Protein AF-A0AA96XT07-F1 (afdb_monomer_lite)

Foldseek 3Di:
DPPDPVVLVVLLVVLLVQCQPPDLVSNLVSLLVNCVSPLPCSLVSQVPDPPRDLPSNQSSLCDADLVLLLDPSNCSNNLVVCLVVLPLVSLLVQLPDHDLVSVLSSLQSLLSSADPVSLVSLCVQLPPPVDDPVRNVSSVVSSVSNVVVRVVVVCVVVVHDD

Sequence (162 aa):
MLTNEKERAAAADTLRKSLVDPDARVRAAAADTLAKLAPERATAWALEVKPFDAVAFGPMGARTSRELLATSEGRRLSVPTLLGAHALEPLKSLATDAKPETRQDAWAALGRLGGDDAAKLLHEAAFDKSQTVELRKAAWRAHKRARRAAERARNRKEGNPS

Radius of gyration: 18.77 Å; chains: 1; bounding box: 47×40×46 Å

Structure (mmCIF, N/CA/C/O backbone):
data_AF-A0AA96XT07-F1
#
_entry.id   AF-A0AA96XT07-F1
#
loop_
_atom_site.group_PDB
_atom_site.id
_atom_site.type_symbol
_atom_site.label_atom_id
_atom_site.label_alt_id
_atom_site.label_comp_id
_atom_site.label_asym_id
_atom_site.label_entity_id
_atom_site.label_seq_id
_atom_site.pdbx_PDB_ins_code
_atom_site.Cartn_x
_atom_site.Cartn_y
_atom_site.Cartn_z
_atom_site.occupancy
_atom_site.B_iso_or_equiv
_atom_site.auth_seq_id
_atom_site.auth_comp_id
_atom_site.auth_asym_id
_atom_site.auth_atom_id
_atom_site.pdbx_PDB_model_num
ATOM 1 N N . MET A 1 1 ? -24.550 -7.511 16.851 1.00 51.47 1 MET A N 1
ATOM 2 C CA . MET A 1 1 ? -24.425 -6.298 16.012 1.00 51.47 1 MET A CA 1
ATOM 3 C C . MET A 1 1 ? -24.638 -5.096 16.917 1.00 51.47 1 MET A C 1
ATOM 5 O O . MET A 1 1 ? -25.599 -5.135 17.665 1.00 51.47 1 MET A O 1
ATOM 9 N N . LEU A 1 2 ? -23.761 -4.085 16.908 1.00 55.19 2 LEU A N 1
ATOM 10 C CA . LEU A 1 2 ? -23.986 -2.843 17.668 1.00 55.19 2 LEU A CA 1
ATOM 11 C C . LEU A 1 2 ? -25.209 -2.136 17.071 1.00 55.19 2 LEU A C 1
ATOM 13 O O . LEU A 1 2 ? -25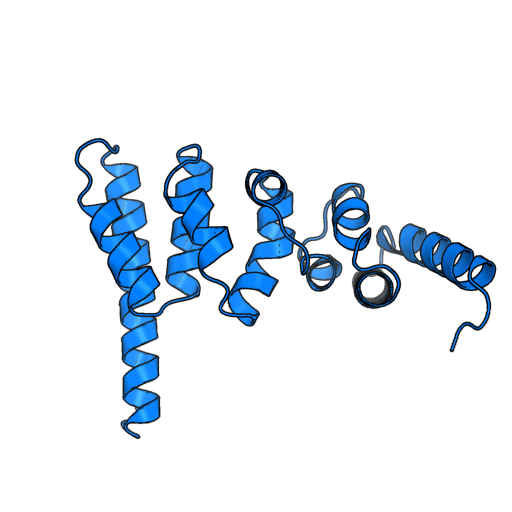.182 -1.760 15.891 1.00 55.19 2 LEU A O 1
ATOM 17 N N . THR A 1 3 ? -26.279 -2.053 17.855 1.00 69.69 3 THR A N 1
ATOM 18 C CA . THR A 1 3 ? -27.620 -1.632 17.427 1.00 69.69 3 THR A CA 1
ATOM 19 C C . THR A 1 3 ? -27.819 -0.118 17.477 1.00 69.69 3 THR A C 1
ATOM 21 O O . THR A 1 3 ? -28.781 0.372 16.898 1.00 69.69 3 THR A O 1
ATOM 24 N N . ASN A 1 4 ? -26.903 0.633 18.102 1.00 82.81 4 ASN A N 1
ATOM 25 C CA . ASN A 1 4 ? -26.980 2.090 18.231 1.00 82.81 4 ASN A CA 1
ATOM 26 C C . ASN A 1 4 ? -25.726 2.783 17.652 1.00 82.81 4 ASN A C 1
ATOM 28 O O . ASN A 1 4 ? -24.594 2.380 17.928 1.00 82.81 4 ASN A O 1
ATOM 32 N N . GLU A 1 5 ? -25.908 3.849 16.865 1.00 81.38 5 GLU A N 1
ATOM 33 C CA . GLU A 1 5 ? -24.811 4.665 16.316 1.00 81.38 5 GLU A CA 1
ATOM 34 C C . GLU A 1 5 ? -23.908 5.247 17.408 1.00 81.38 5 GLU A C 1
ATOM 36 O O . GLU A 1 5 ? -22.687 5.287 17.248 1.00 81.38 5 GLU A O 1
ATOM 41 N N . LYS A 1 6 ? -24.486 5.616 18.557 1.00 83.00 6 LYS A N 1
ATOM 42 C CA . LYS A 1 6 ? -23.736 6.121 19.713 1.00 83.00 6 LYS A CA 1
ATOM 43 C C . LYS A 1 6 ? -22.774 5.072 20.274 1.00 83.00 6 LYS A C 1
ATOM 45 O O . LYS A 1 6 ? -21.640 5.393 20.618 1.00 83.00 6 LYS A O 1
ATOM 50 N N . GLU A 1 7 ? -23.205 3.814 20.329 1.00 84.25 7 GLU A N 1
ATOM 51 C CA . GLU A 1 7 ? -22.368 2.698 20.783 1.00 84.25 7 GLU A CA 1
ATOM 52 C C . GLU A 1 7 ? -21.264 2.387 19.771 1.00 84.25 7 GLU A C 1
ATOM 54 O O . GLU A 1 7 ? -20.133 2.113 20.164 1.00 84.25 7 GLU A O 1
ATOM 59 N N . ARG A 1 8 ? -21.552 2.488 18.464 1.00 84.44 8 ARG A N 1
ATOM 60 C CA . ARG A 1 8 ? -20.532 2.338 17.413 1.00 84.44 8 ARG A CA 1
ATOM 61 C C . ARG A 1 8 ? -19.474 3.431 17.479 1.00 84.44 8 ARG A C 1
ATOM 63 O O . ARG A 1 8 ? -18.294 3.120 17.354 1.00 84.44 8 ARG A O 1
ATOM 70 N N . ALA A 1 9 ? -19.877 4.681 17.699 1.00 85.81 9 ALA A N 1
ATOM 71 C CA . ALA A 1 9 ? -18.947 5.793 17.867 1.00 85.81 9 ALA A CA 1
ATOM 72 C C . ALA A 1 9 ? -18.054 5.594 19.104 1.00 85.81 9 ALA A C 1
ATOM 74 O O . ALA A 1 9 ? -16.832 5.659 18.995 1.00 85.81 9 ALA A O 1
ATOM 75 N N . ALA A 1 10 ? -18.643 5.239 20.251 1.00 88.50 10 ALA A N 1
ATOM 76 C CA . ALA A 1 10 ? -17.892 4.962 21.477 1.00 88.50 10 ALA A CA 1
ATOM 77 C C . ALA A 1 10 ? -16.934 3.760 21.336 1.00 88.50 10 ALA A C 1
ATOM 79 O O . ALA A 1 10 ? -15.803 3.791 21.836 1.00 88.50 10 ALA A O 1
ATOM 80 N N . ALA A 1 11 ? -17.357 2.712 20.621 1.00 90.81 11 ALA A N 1
ATOM 81 C CA . ALA A 1 11 ? -16.508 1.570 20.300 1.00 90.81 11 ALA A CA 1
ATOM 82 C C . ALA A 1 11 ? -15.344 1.979 19.383 1.00 90.81 11 ALA A C 1
ATOM 84 O O . ALA A 1 11 ? -14.202 1.609 19.652 1.00 90.81 11 ALA A O 1
ATOM 85 N N . ALA A 1 12 ? -15.604 2.783 18.346 1.00 93.00 12 ALA A N 1
ATOM 86 C CA . ALA A 1 12 ? -14.568 3.294 17.453 1.00 93.00 12 ALA A CA 1
ATOM 87 C C . ALA A 1 12 ? -13.539 4.156 18.201 1.00 93.00 12 ALA A C 1
ATOM 89 O O . ALA A 1 12 ? -12.340 3.986 17.993 1.00 93.00 12 ALA A O 1
ATOM 90 N N . ASP A 1 13 ? -13.974 5.021 19.119 1.00 93.50 13 ASP A N 1
ATOM 91 C CA . ASP A 1 13 ? -13.065 5.840 19.927 1.00 93.50 13 ASP A CA 1
ATOM 92 C C . ASP A 1 13 ? -12.195 4.992 20.861 1.00 93.50 13 ASP A C 1
ATOM 94 O O . ASP A 1 13 ? -10.999 5.252 21.012 1.00 93.50 13 ASP A O 1
ATOM 98 N N . THR A 1 14 ? -12.774 3.951 21.465 1.00 95.12 14 THR A N 1
ATOM 99 C CA . THR A 1 14 ? -12.022 2.996 22.292 1.00 95.12 14 THR A CA 1
ATOM 100 C C . THR A 1 14 ? -10.969 2.267 21.463 1.00 95.12 14 THR A C 1
ATOM 102 O O . THR A 1 14 ? -9.796 2.261 21.827 1.00 95.12 14 THR A O 1
ATOM 105 N N . LEU A 1 15 ? -11.357 1.727 20.306 1.00 96.62 15 LEU A N 1
ATOM 106 C CA . LEU A 1 15 ? -10.442 1.035 19.397 1.00 96.62 15 LEU A CA 1
ATOM 107 C C . LEU A 1 15 ? -9.349 1.965 18.855 1.00 96.62 15 LEU A C 1
ATOM 109 O O . LEU A 1 15 ? -8.202 1.549 18.718 1.00 96.62 15 LEU A O 1
ATOM 113 N N . ARG A 1 16 ? -9.667 3.237 18.583 1.00 96.25 16 ARG A N 1
ATOM 114 C CA . ARG A 1 16 ? -8.681 4.229 18.131 1.00 96.25 16 ARG A CA 1
ATOM 115 C C . ARG A 1 16 ? -7.588 4.444 19.175 1.00 96.25 16 ARG A C 1
ATOM 117 O O . ARG A 1 16 ? -6.422 4.544 18.806 1.00 96.25 16 ARG A O 1
ATOM 124 N N . LYS A 1 17 ? -7.933 4.466 20.467 1.00 95.44 17 LYS A N 1
ATOM 125 C CA . LYS A 1 17 ? -6.941 4.545 21.556 1.00 95.44 17 LYS A CA 1
ATOM 126 C C . LYS A 1 17 ? -6.042 3.307 21.604 1.00 95.44 17 LYS A C 1
ATOM 128 O O . LYS A 1 17 ? -4.865 3.434 21.916 1.00 95.44 17 LYS A O 1
ATOM 133 N N . SER A 1 18 ? -6.555 2.134 21.240 1.00 96.94 18 SER A N 1
ATOM 134 C CA . SER A 1 18 ? -5.771 0.892 21.179 1.00 96.94 18 SER A CA 1
ATOM 135 C C . SER A 1 18 ? -4.781 0.829 20.007 1.00 96.94 18 SER A C 1
ATOM 137 O O . SER A 1 18 ? -3.944 -0.068 19.970 1.00 96.94 18 SER A O 1
ATOM 139 N N . LEU A 1 19 ? -4.807 1.779 19.063 1.00 96.94 19 LEU A N 1
ATOM 140 C CA . LEU A 1 19 ? -3.822 1.827 17.973 1.00 96.94 19 LEU A CA 1
ATOM 141 C C . LEU A 1 19 ? -2.403 2.183 18.444 1.00 96.94 19 LEU A C 1
ATOM 143 O O . LEU A 1 19 ? -1.455 1.956 17.699 1.00 96.94 19 LEU A O 1
ATOM 147 N N . VAL A 1 20 ? -2.242 2.721 19.656 1.00 96.50 20 VAL A N 1
ATOM 148 C CA . VAL A 1 20 ? -0.932 3.015 20.270 1.00 96.50 20 VAL A CA 1
ATOM 149 C C . VAL A 1 20 ? -0.525 1.989 21.331 1.00 96.50 20 VAL A C 1
ATOM 151 O O . VAL A 1 20 ? 0.448 2.207 22.048 1.00 96.50 20 VAL A O 1
ATOM 154 N N . ASP A 1 21 ? -1.262 0.882 21.452 1.00 97.19 21 ASP A N 1
ATOM 155 C CA . ASP A 1 21 ? -0.965 -0.148 22.446 1.00 97.19 21 ASP A CA 1
ATOM 156 C C . ASP A 1 21 ? 0.457 -0.716 22.251 1.00 97.19 21 ASP A C 1
ATOM 158 O O . ASP A 1 21 ? 0.872 -0.908 21.101 1.00 97.19 21 ASP A O 1
ATOM 162 N N . PRO A 1 22 ? 1.228 -0.988 23.322 1.00 94.94 22 PRO A N 1
ATOM 163 C CA . PRO A 1 22 ? 2.552 -1.597 23.205 1.00 94.94 22 PRO A CA 1
ATOM 164 C C . PRO A 1 22 ? 2.546 -2.950 22.476 1.00 94.94 22 PRO A C 1
ATOM 166 O O . PRO A 1 22 ? 3.488 -3.248 21.733 1.00 94.94 22 PRO A O 1
ATOM 169 N N . ASP A 1 23 ? 1.487 -3.750 22.629 1.00 96.19 23 ASP A N 1
ATOM 170 C CA . ASP A 1 23 ? 1.349 -5.043 21.965 1.00 96.19 23 ASP A CA 1
ATOM 171 C C . ASP A 1 23 ? 0.904 -4.869 20.502 1.00 96.19 23 ASP A C 1
ATOM 173 O O . ASP A 1 23 ? -0.191 -4.397 20.181 1.00 96.19 23 ASP A O 1
ATOM 177 N N . ALA A 1 24 ? 1.758 -5.319 19.578 1.00 94.88 24 ALA A N 1
ATOM 178 C CA . ALA A 1 24 ? 1.485 -5.300 18.143 1.00 94.88 24 ALA A CA 1
ATOM 179 C C . ALA A 1 24 ? 0.207 -6.062 17.758 1.00 94.88 24 ALA A C 1
ATOM 181 O O . ALA A 1 24 ? -0.465 -5.685 16.797 1.00 94.88 24 ALA A O 1
ATOM 182 N N . ARG A 1 25 ? -0.155 -7.116 18.500 1.00 96.38 25 ARG A N 1
ATOM 183 C CA . ARG A 1 25 ? -1.382 -7.888 18.260 1.00 96.38 25 ARG A CA 1
ATOM 184 C C . ARG A 1 25 ? -2.622 -7.078 18.615 1.00 96.38 25 ARG A C 1
ATOM 186 O O . ARG A 1 25 ? -3.602 -7.138 17.875 1.00 96.38 25 ARG A O 1
ATOM 193 N N . VAL A 1 26 ? -2.564 -6.293 19.692 1.00 97.50 26 VAL A N 1
ATOM 194 C CA . VAL A 1 26 ? -3.655 -5.392 20.090 1.00 97.50 26 VAL A CA 1
ATOM 195 C C . VAL A 1 26 ? -3.832 -4.296 19.042 1.00 97.50 26 VAL A C 1
ATOM 197 O O . VAL A 1 26 ? -4.950 -4.089 18.567 1.00 97.50 26 VAL A O 1
ATOM 200 N N . ARG A 1 27 ? -2.734 -3.675 18.584 1.00 97.50 27 ARG A N 1
ATOM 201 C CA . ARG A 1 27 ? -2.781 -2.684 17.493 1.00 97.50 27 ARG A CA 1
ATOM 202 C C . ARG A 1 27 ? -3.394 -3.256 16.215 1.00 97.50 27 ARG A C 1
ATOM 204 O O . ARG A 1 27 ? -4.268 -2.627 15.625 1.00 97.50 27 ARG A O 1
ATOM 211 N N . ALA A 1 28 ? -2.963 -4.448 15.801 1.00 96.88 28 ALA A N 1
ATOM 212 C CA . ALA A 1 28 ? -3.464 -5.106 14.595 1.00 96.88 28 ALA A CA 1
ATOM 213 C C . ALA A 1 28 ? -4.961 -5.450 14.695 1.00 96.88 28 ALA A C 1
ATOM 215 O O . ALA A 1 28 ? -5.715 -5.200 13.755 1.00 96.88 28 ALA A O 1
ATOM 216 N N . ALA A 1 29 ? -5.414 -5.970 15.841 1.00 97.62 29 ALA A N 1
ATOM 217 C CA . ALA A 1 29 ? -6.827 -6.272 16.067 1.00 97.62 29 ALA A CA 1
ATOM 218 C C . ALA A 1 29 ? -7.695 -5.002 16.078 1.00 97.62 29 ALA A C 1
ATOM 220 O O . ALA A 1 29 ? -8.785 -4.983 15.496 1.00 97.62 29 ALA A O 1
ATOM 221 N N . ALA A 1 30 ? -7.201 -3.921 16.691 1.00 97.56 30 ALA A N 1
ATOM 222 C CA . ALA A 1 30 ? -7.869 -2.625 16.677 1.00 97.56 30 ALA A CA 1
ATOM 223 C C . ALA A 1 30 ? -7.982 -2.067 15.252 1.00 97.56 30 ALA A C 1
ATOM 225 O O . ALA A 1 30 ? -9.066 -1.662 14.833 1.00 97.56 30 ALA A O 1
ATOM 226 N N . ALA A 1 31 ? -6.892 -2.112 14.483 1.00 97.19 31 ALA A N 1
ATOM 227 C CA . ALA A 1 31 ? -6.846 -1.654 13.100 1.00 97.19 31 ALA A CA 1
ATOM 228 C C . ALA A 1 31 ? -7.810 -2.422 12.185 1.00 97.19 31 ALA A C 1
ATOM 230 O O . ALA A 1 31 ? -8.576 -1.806 11.443 1.00 97.19 31 ALA A O 1
ATOM 231 N N . ASP A 1 32 ? -7.818 -3.754 12.268 1.00 96.62 32 ASP A N 1
ATOM 232 C CA . ASP A 1 32 ? -8.738 -4.605 11.509 1.00 96.62 32 ASP A CA 1
ATOM 233 C C . ASP A 1 32 ? -10.206 -4.311 11.857 1.00 96.62 32 ASP A C 1
ATOM 235 O O . ASP A 1 32 ? -11.055 -4.153 10.975 1.00 96.62 32 ASP A O 1
ATOM 239 N N . THR A 1 33 ? -10.507 -4.150 13.148 1.00 96.81 33 THR A N 1
ATOM 240 C CA . THR A 1 33 ? -11.868 -3.837 13.599 1.00 96.81 33 THR A CA 1
ATOM 241 C C . THR A 1 33 ? -12.305 -2.444 13.138 1.00 96.81 33 THR A C 1
ATOM 243 O O . THR A 1 33 ? -13.425 -2.284 12.653 1.00 96.81 33 THR A O 1
ATOM 246 N N . LEU A 1 34 ? -11.430 -1.436 13.221 1.00 96.50 34 LEU A N 1
ATOM 247 C CA . LEU A 1 34 ? -11.712 -0.075 12.751 1.00 96.50 34 LEU A CA 1
ATOM 248 C C . LEU A 1 34 ? -11.902 -0.009 11.236 1.00 96.50 34 LEU A C 1
ATOM 250 O O . LEU A 1 34 ? -12.805 0.688 10.774 1.00 96.50 34 LEU A O 1
ATOM 254 N N . ALA A 1 35 ? -11.105 -0.756 10.467 1.00 95.06 35 ALA A N 1
ATOM 255 C CA . ALA A 1 35 ? -11.252 -0.847 9.017 1.00 95.06 35 ALA A CA 1
ATOM 256 C C . ALA A 1 35 ? -12.639 -1.373 8.609 1.00 95.06 35 ALA A C 1
ATOM 258 O O . ALA A 1 35 ? -13.212 -0.904 7.628 1.00 95.06 35 ALA A O 1
ATOM 259 N N . LYS A 1 36 ? -13.205 -2.302 9.390 1.00 93.75 36 LYS A N 1
ATOM 260 C CA . LYS A 1 36 ? -14.555 -2.851 9.177 1.00 93.75 36 LYS A CA 1
ATOM 261 C C . LYS A 1 36 ? -15.658 -1.928 9.697 1.00 93.75 36 LYS A C 1
ATOM 263 O O . LYS A 1 36 ? -16.694 -1.792 9.053 1.00 93.75 36 LYS A O 1
ATOM 268 N N . LEU A 1 37 ? -15.452 -1.312 10.861 1.00 93.00 37 LEU A N 1
ATOM 269 C CA . LEU A 1 37 ? -16.462 -0.495 11.540 1.00 93.00 37 LEU A CA 1
ATOM 270 C C . LEU A 1 37 ? -16.645 0.883 10.891 1.00 93.00 37 LEU A C 1
ATOM 272 O O . LEU A 1 37 ? -17.766 1.381 10.820 1.00 93.00 37 LEU A O 1
ATOM 276 N N . ALA A 1 38 ? -15.553 1.504 10.441 1.00 92.00 38 ALA A N 1
ATOM 277 C CA . ALA A 1 38 ? -15.545 2.851 9.878 1.00 92.00 38 ALA A CA 1
ATOM 278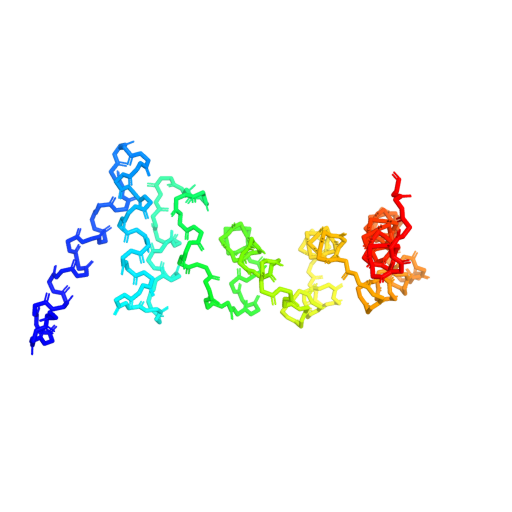 C C . ALA A 1 38 ? -14.492 2.980 8.754 1.00 92.00 38 ALA A C 1
ATOM 280 O O . ALA A 1 38 ? -13.504 3.711 8.902 1.00 92.00 38 ALA A O 1
ATOM 281 N N . PRO A 1 39 ? -14.700 2.306 7.606 1.00 91.06 39 PRO A N 1
ATOM 282 C CA . PRO A 1 39 ? -13.732 2.265 6.505 1.00 91.06 39 PRO A CA 1
ATOM 283 C C . PRO A 1 39 ? -13.364 3.650 5.953 1.00 91.06 39 PRO A C 1
ATOM 285 O O . PRO A 1 39 ? -12.235 3.849 5.517 1.00 91.06 39 PRO A O 1
ATOM 288 N N . GLU A 1 40 ? -14.283 4.618 6.007 1.00 90.94 40 GLU A N 1
ATOM 289 C CA . GLU A 1 40 ? -14.052 5.987 5.516 1.00 90.94 40 GLU A CA 1
ATOM 290 C C . GLU A 1 40 ? -13.061 6.785 6.376 1.00 90.94 40 GLU A C 1
ATOM 292 O O . GLU A 1 40 ? -12.455 7.742 5.903 1.00 90.94 40 GLU A O 1
ATOM 297 N N . ARG A 1 41 ? -12.897 6.415 7.654 1.00 92.75 41 ARG A N 1
ATOM 298 C CA . ARG A 1 41 ? -12.033 7.132 8.609 1.00 92.75 41 ARG A CA 1
ATOM 299 C C . ARG A 1 41 ? -10.770 6.362 8.967 1.00 92.75 41 ARG A C 1
ATOM 301 O O . ARG A 1 41 ? -9.807 6.967 9.434 1.00 92.75 41 ARG A O 1
ATOM 308 N N . ALA A 1 42 ? -10.763 5.051 8.731 1.00 94.12 42 ALA A N 1
ATOM 309 C CA . ALA A 1 42 ? -9.687 4.152 9.122 1.00 94.12 42 ALA A CA 1
ATOM 310 C C . ALA A 1 42 ? -8.308 4.638 8.644 1.00 94.12 42 ALA A C 1
ATOM 312 O O . ALA A 1 42 ? -7.374 4.737 9.436 1.00 94.12 42 ALA A O 1
ATOM 313 N N . THR A 1 43 ? -8.186 5.024 7.375 1.00 94.69 43 THR A N 1
ATOM 314 C CA . THR A 1 43 ? -6.918 5.502 6.811 1.00 94.69 43 THR A CA 1
ATOM 315 C C . THR A 1 43 ? -6.408 6.765 7.506 1.00 94.69 43 THR A C 1
ATOM 317 O O . THR A 1 43 ? -5.224 6.852 7.822 1.00 94.69 43 THR A O 1
ATOM 320 N N . ALA A 1 44 ? -7.295 7.722 7.794 1.00 94.06 44 ALA A N 1
ATOM 321 C CA . ALA A 1 44 ? -6.925 8.952 8.489 1.00 94.06 44 ALA A CA 1
ATOM 322 C C . ALA A 1 44 ? -6.419 8.651 9.907 1.00 94.06 44 ALA A C 1
ATOM 324 O O . ALA A 1 44 ? -5.340 9.100 10.284 1.00 94.06 44 ALA A O 1
ATOM 325 N N . TRP A 1 45 ? -7.138 7.809 10.654 1.00 95.69 45 TRP A N 1
ATOM 326 C CA . TRP A 1 45 ? -6.729 7.415 12.003 1.00 95.69 45 TRP A CA 1
ATOM 327 C C . TRP A 1 45 ? -5.388 6.681 12.034 1.00 95.69 45 TRP A C 1
ATOM 329 O O . TRP A 1 45 ? -4.588 6.933 12.928 1.00 95.69 45 TRP A O 1
ATOM 339 N N . ALA A 1 46 ? -5.105 5.814 11.059 1.00 95.88 46 ALA A N 1
ATOM 340 C CA . ALA A 1 46 ? -3.815 5.129 10.974 1.00 95.88 46 ALA A CA 1
ATOM 341 C C . ALA A 1 46 ? -2.639 6.106 10.791 1.00 95.88 46 ALA A C 1
ATOM 343 O O . ALA A 1 46 ? -1.567 5.903 11.357 1.00 95.88 46 ALA A O 1
ATOM 344 N N . LEU A 1 47 ? -2.832 7.170 10.003 1.00 94.50 47 LEU A N 1
ATOM 345 C CA . LEU A 1 47 ? -1.786 8.155 9.703 1.00 94.50 47 LEU A CA 1
ATOM 346 C C . LEU A 1 47 ? -1.530 9.138 10.856 1.00 94.50 47 LEU A C 1
ATOM 348 O O . LEU A 1 47 ? -0.420 9.6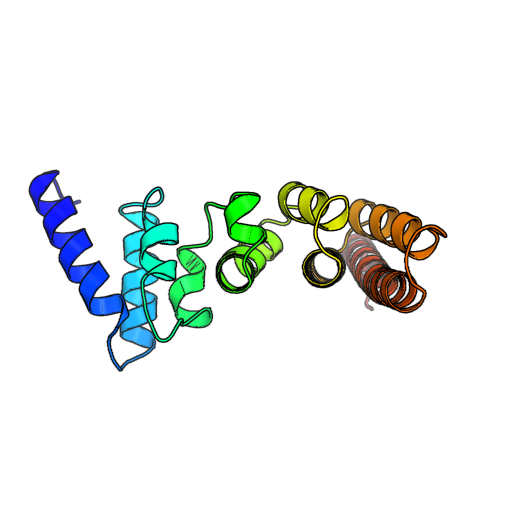60 10.980 1.00 94.50 47 LEU A O 1
ATOM 352 N N . GLU A 1 48 ? -2.521 9.359 11.720 1.00 94.75 48 GLU A N 1
ATOM 353 C CA . GLU A 1 48 ? -2.389 10.176 12.935 1.00 94.75 48 GLU A CA 1
ATOM 354 C C . GLU A 1 48 ? -1.521 9.508 14.015 1.00 94.75 48 GLU A C 1
ATOM 356 O O . GLU A 1 48 ? -0.932 10.197 14.848 1.00 94.75 48 GLU A O 1
ATOM 361 N N . VAL A 1 49 ? -1.421 8.176 14.014 1.00 95.06 49 VAL A N 1
ATOM 362 C CA . VAL A 1 49 ? -0.708 7.424 15.054 1.00 95.06 49 VAL A CA 1
ATOM 363 C C . VAL A 1 49 ? 0.807 7.499 14.859 1.00 95.06 49 VAL A C 1
ATOM 365 O O . VAL A 1 49 ? 1.326 7.225 13.772 1.00 95.06 49 VAL A O 1
ATOM 368 N N . LYS A 1 50 ? 1.528 7.838 15.939 1.00 93.31 50 LYS A N 1
ATOM 369 C CA . LYS A 1 50 ? 2.996 7.899 15.993 1.00 93.31 50 LYS A CA 1
ATOM 370 C C . LYS A 1 50 ? 3.534 7.125 17.213 1.00 93.31 50 LYS A C 1
ATOM 372 O O . LYS A 1 50 ? 3.019 7.343 18.308 1.00 93.31 50 LYS A O 1
ATOM 377 N N . PRO A 1 51 ? 4.574 6.278 17.057 1.00 91.25 51 PRO A N 1
ATOM 378 C CA . PRO A 1 51 ? 5.250 5.929 15.801 1.00 91.25 51 PRO A CA 1
ATOM 379 C C . PRO A 1 51 ? 4.343 5.133 14.845 1.00 91.25 51 PRO A C 1
ATOM 381 O O . PRO A 1 51 ? 3.485 4.370 15.276 1.00 91.25 51 PRO A O 1
ATOM 384 N N . PHE A 1 52 ? 4.523 5.336 13.537 1.00 94.00 52 PHE A 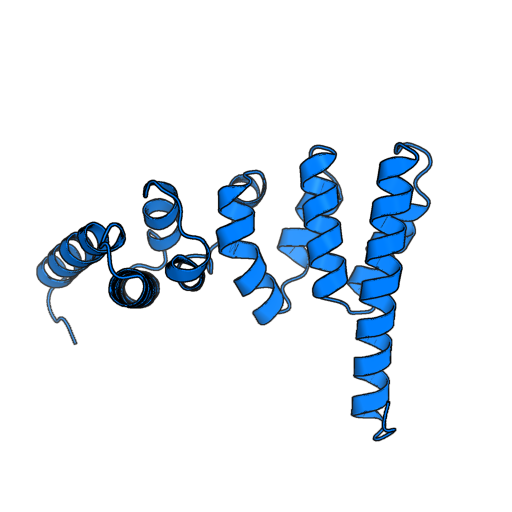N 1
ATOM 385 C CA . PHE A 1 52 ? 3.675 4.726 12.509 1.00 94.00 52 PHE A CA 1
ATOM 386 C C . PHE A 1 52 ? 3.998 3.235 12.310 1.00 94.00 52 PHE A C 1
ATOM 388 O O . PHE A 1 52 ? 5.130 2.883 11.961 1.00 94.00 52 PHE A O 1
ATOM 395 N N . ASP A 1 53 ? 2.993 2.370 12.469 1.00 94.62 53 ASP A N 1
ATOM 396 C CA . ASP A 1 53 ? 3.104 0.914 12.322 1.00 94.62 53 ASP A CA 1
ATOM 397 C C . ASP A 1 53 ? 2.368 0.417 11.068 1.00 94.62 53 ASP A C 1
ATOM 399 O O . ASP A 1 53 ? 1.192 0.054 11.086 1.00 94.62 53 ASP A O 1
ATOM 403 N N . ALA A 1 54 ? 3.089 0.373 9.949 1.00 91.75 54 ALA A N 1
ATOM 404 C CA . ALA A 1 54 ? 2.531 -0.068 8.672 1.00 91.75 54 ALA A CA 1
ATOM 405 C C . ALA A 1 54 ? 2.037 -1.527 8.682 1.00 91.75 54 ALA A C 1
ATOM 407 O O . ALA A 1 54 ? 1.171 -1.879 7.884 1.00 91.75 54 ALA A O 1
ATOM 408 N N . VAL A 1 55 ? 2.607 -2.383 9.539 1.00 91.69 55 VAL A N 1
ATOM 409 C CA . VAL A 1 55 ? 2.273 -3.812 9.570 1.00 91.69 55 VAL A CA 1
ATOM 410 C C . VAL A 1 55 ? 0.946 -4.011 10.288 1.00 91.69 55 VAL A C 1
ATOM 412 O O . VAL A 1 55 ? 0.061 -4.671 9.749 1.00 91.69 55 VAL A O 1
ATOM 415 N N . ALA A 1 56 ? 0.780 -3.395 11.461 1.00 95.12 56 ALA A N 1
ATOM 416 C CA . ALA A 1 56 ? -0.477 -3.456 12.198 1.00 95.12 56 ALA A CA 1
ATOM 417 C C . ALA A 1 56 ? -1.621 -2.763 11.441 1.00 95.12 56 ALA A C 1
ATOM 419 O O . ALA A 1 56 ? -2.749 -3.248 11.453 1.00 95.12 56 ALA A O 1
ATOM 420 N N . PHE A 1 57 ? -1.340 -1.647 10.759 1.00 95.94 57 PHE A N 1
ATOM 421 C CA . PHE A 1 57 ? -2.382 -0.811 10.154 1.00 95.94 57 PHE A CA 1
ATOM 422 C C . PHE A 1 57 ? -2.776 -1.206 8.728 1.00 95.94 57 PHE A C 1
ATOM 424 O O . PHE A 1 57 ? -3.698 -0.607 8.181 1.00 95.94 57 PHE A O 1
ATOM 431 N N . GLY A 1 58 ? -2.150 -2.222 8.124 1.00 92.25 58 GLY A N 1
ATOM 432 C CA . GLY A 1 58 ? -2.441 -2.668 6.752 1.00 92.25 58 GLY A CA 1
ATOM 433 C C . GLY A 1 58 ? -3.938 -2.764 6.383 1.00 92.25 58 GLY A C 1
ATOM 434 O O . GLY A 1 58 ? -4.326 -2.216 5.346 1.00 92.25 58 GLY A O 1
ATOM 435 N N . PRO A 1 59 ? -4.814 -3.356 7.227 1.00 92.69 59 PRO A N 1
ATOM 436 C CA . PRO A 1 59 ? -6.258 -3.416 6.964 1.00 92.69 59 PRO A CA 1
ATOM 437 C C . PRO A 1 59 ? -6.928 -2.047 6.753 1.00 92.69 59 PRO A C 1
ATOM 439 O O . PRO A 1 59 ? -7.912 -1.935 6.026 1.00 92.69 59 PRO A O 1
ATOM 442 N N . MET A 1 60 ? -6.379 -0.983 7.343 1.00 94.81 60 MET A N 1
ATOM 443 C CA . MET A 1 60 ? -6.896 0.389 7.260 1.00 94.81 60 MET A CA 1
ATOM 444 C C . MET A 1 60 ? -6.485 1.109 5.961 1.00 94.81 60 MET A C 1
ATOM 446 O O . MET A 1 60 ? -6.930 2.228 5.710 1.00 94.81 60 MET A O 1
ATOM 450 N N . GLY A 1 61 ? -5.648 0.487 5.122 1.00 91.69 61 GLY A N 1
ATOM 451 C CA . GLY A 1 61 ? -5.160 1.036 3.850 1.00 91.69 61 GLY A CA 1
ATOM 452 C C . GLY A 1 61 ? -6.026 0.735 2.625 1.00 91.69 61 GLY A C 1
ATOM 453 O O . GLY A 1 61 ? -5.573 0.940 1.502 1.00 91.69 61 GLY A O 1
ATOM 454 N N . ALA A 1 62 ? -7.237 0.196 2.807 1.00 86.81 62 ALA A N 1
ATOM 455 C CA . ALA A 1 62 ? -8.101 -0.218 1.698 1.00 86.81 62 ALA A CA 1
ATOM 456 C C . ALA A 1 62 ? -8.617 0.955 0.854 1.00 86.81 62 ALA A C 1
ATOM 458 O O . ALA A 1 62 ? -8.740 0.831 -0.365 1.00 86.81 62 ALA A O 1
ATOM 459 N N . ARG A 1 63 ? -8.903 2.097 1.488 1.00 85.69 63 ARG A N 1
ATOM 460 C CA . ARG A 1 63 ? -9.281 3.321 0.782 1.00 85.69 63 ARG A CA 1
ATOM 461 C C . ARG A 1 63 ? -8.045 4.163 0.558 1.00 85.69 63 ARG A C 1
ATOM 463 O O . ARG A 1 63 ? -7.377 4.579 1.496 1.00 85.69 63 ARG A O 1
ATOM 470 N N . THR A 1 64 ? -7.733 4.388 -0.708 1.00 85.25 64 THR A N 1
ATOM 471 C CA . THR A 1 64 ? -6.546 5.131 -1.102 1.00 85.25 64 THR A CA 1
ATOM 472 C C . THR A 1 64 ? -6.921 6.249 -2.058 1.00 85.25 64 THR A C 1
ATOM 474 O O . THR A 1 64 ? -7.906 6.157 -2.789 1.00 85.25 64 THR A O 1
ATOM 477 N N . SER A 1 65 ? -6.120 7.305 -2.051 1.00 89.56 65 SER A N 1
ATOM 478 C CA . SER A 1 65 ? -6.220 8.430 -2.971 1.00 89.56 65 SER A CA 1
ATOM 479 C C . SER A 1 65 ? -4.824 8.775 -3.480 1.00 89.56 65 SER A C 1
ATOM 481 O O . SER A 1 65 ? -3.811 8.336 -2.920 1.00 89.56 65 SER A O 1
ATOM 483 N N . ARG A 1 66 ? -4.747 9.573 -4.546 1.00 89.75 66 ARG A N 1
ATOM 484 C CA . ARG A 1 66 ? -3.459 10.006 -5.098 1.00 89.75 66 ARG A CA 1
ATOM 485 C C . ARG A 1 66 ? -2.649 10.800 -4.071 1.00 89.75 66 ARG A C 1
ATOM 487 O O . ARG A 1 66 ? -1.440 10.610 -3.971 1.00 89.75 66 ARG A O 1
ATOM 494 N N . GLU A 1 67 ? -3.313 11.642 -3.288 1.00 90.75 67 GLU A N 1
ATOM 495 C CA . GLU A 1 67 ? -2.714 12.485 -2.250 1.00 90.75 67 GLU A CA 1
ATOM 496 C C . GLU A 1 67 ? -2.121 11.625 -1.131 1.00 90.75 67 GLU A C 1
ATOM 498 O O . GLU A 1 67 ? -0.983 11.842 -0.715 1.00 90.75 67 GLU A O 1
ATOM 503 N N . LEU A 1 68 ? -2.850 10.590 -0.699 1.00 91.50 68 LEU A N 1
ATOM 504 C CA . LEU A 1 68 ? -2.363 9.640 0.300 1.00 91.50 68 LEU A CA 1
ATOM 505 C C . LEU A 1 68 ? -1.107 8.923 -0.199 1.00 91.50 68 LEU A C 1
ATOM 507 O O . LEU A 1 68 ? -0.085 8.893 0.490 1.00 91.50 68 LEU A O 1
ATOM 511 N N . LEU A 1 69 ? -1.146 8.401 -1.424 1.00 92.81 69 LEU A N 1
ATOM 512 C CA . LEU A 1 69 ? -0.016 7.690 -2.018 1.00 92.81 69 LEU A CA 1
ATOM 513 C C . LEU A 1 69 ? 1.159 8.608 -2.403 1.00 92.81 69 LEU A C 1
ATOM 515 O O . LEU A 1 69 ? 2.270 8.125 -2.638 1.00 92.81 69 LEU A O 1
ATOM 519 N N . ALA A 1 70 ? 0.970 9.927 -2.437 1.00 91.25 70 ALA A N 1
ATOM 520 C CA . ALA A 1 70 ? 2.078 10.865 -2.589 1.00 91.25 70 ALA A CA 1
ATOM 521 C C . ALA A 1 70 ? 2.989 10.875 -1.346 1.00 91.25 70 ALA A C 1
ATOM 523 O O . ALA A 1 70 ? 4.189 11.140 -1.464 1.00 91.25 70 ALA A O 1
ATOM 524 N N . THR A 1 71 ? 2.462 10.507 -0.174 1.00 93.25 71 THR A N 1
ATOM 525 C CA . THR A 1 71 ? 3.216 10.419 1.086 1.00 93.25 71 THR A CA 1
ATOM 526 C C . THR A 1 71 ? 3.865 9.046 1.288 1.00 93.25 71 THR A C 1
ATOM 528 O O . THR A 1 71 ? 3.360 8.023 0.823 1.00 93.25 71 THR A O 1
ATOM 531 N N . SER A 1 72 ? 4.989 9.003 2.012 1.00 93.12 72 SER A N 1
ATOM 532 C CA . SER A 1 72 ? 5.672 7.739 2.337 1.00 93.12 72 SER A CA 1
ATOM 533 C C . SER A 1 72 ? 4.793 6.819 3.195 1.00 93.12 72 SER A C 1
ATOM 535 O O . SER A 1 72 ? 4.627 5.642 2.877 1.00 93.12 72 SER A O 1
ATOM 537 N N . GLU A 1 73 ? 4.166 7.352 4.247 1.00 94.62 73 GLU A N 1
ATOM 538 C CA . GLU A 1 73 ? 3.301 6.573 5.145 1.00 94.62 73 GLU A CA 1
ATOM 539 C C . GLU A 1 73 ? 2.055 6.047 4.428 1.00 94.62 73 GLU A C 1
ATOM 541 O O . GLU A 1 73 ? 1.744 4.863 4.547 1.00 94.62 73 GLU A O 1
ATOM 546 N N . GLY A 1 74 ? 1.404 6.867 3.595 1.00 94.31 74 GLY A N 1
ATOM 547 C CA . GLY A 1 74 ? 0.250 6.431 2.811 1.00 94.31 74 GLY A CA 1
ATOM 548 C C . GLY A 1 74 ? 0.585 5.308 1.825 1.00 94.31 74 GLY A C 1
ATOM 549 O O . GLY A 1 74 ? -0.207 4.371 1.680 1.00 94.31 74 GLY A O 1
ATOM 550 N N . ARG A 1 75 ? 1.785 5.317 1.216 1.00 94.31 75 ARG A N 1
ATOM 551 C CA . ARG A 1 75 ? 2.270 4.176 0.414 1.00 94.31 75 ARG A CA 1
ATOM 552 C C . ARG A 1 75 ? 2.520 2.941 1.268 1.00 94.31 75 ARG A C 1
ATOM 554 O O . ARG A 1 75 ? 2.085 1.857 0.887 1.00 94.31 75 ARG A O 1
ATOM 561 N N . ARG A 1 76 ? 3.197 3.078 2.411 1.00 94.88 76 ARG A N 1
ATOM 562 C CA . ARG A 1 76 ? 3.466 1.948 3.321 1.00 94.88 76 ARG A CA 1
ATOM 563 C C . ARG A 1 76 ? 2.173 1.307 3.834 1.00 94.88 76 ARG A C 1
ATOM 565 O O . ARG A 1 76 ? 2.143 0.091 3.978 1.00 94.88 76 ARG A O 1
ATOM 572 N N . LEU A 1 77 ? 1.128 2.109 4.034 1.00 95.31 77 LEU A N 1
ATOM 573 C CA . LEU A 1 77 ? -0.201 1.665 4.446 1.00 95.31 77 LEU A CA 1
ATOM 574 C C . LEU A 1 77 ? -0.973 0.962 3.317 1.00 95.31 77 LEU A C 1
ATOM 576 O O . LEU A 1 77 ? -1.498 -0.129 3.511 1.00 95.31 77 LEU A O 1
ATOM 580 N N . SER A 1 78 ? -1.055 1.590 2.139 1.00 93.94 78 SER A N 1
ATOM 581 C CA . SER A 1 78 ? -2.029 1.203 1.102 1.00 93.94 78 SER A CA 1
ATOM 582 C C . SER A 1 78 ? -1.467 0.239 0.057 1.00 93.94 78 SER A C 1
ATOM 584 O O . SER A 1 78 ? -2.201 -0.579 -0.492 1.00 93.94 78 SER A O 1
ATOM 586 N N . VAL A 1 79 ? -0.164 0.312 -0.251 1.00 94.56 79 VAL A N 1
ATOM 587 C CA . VAL A 1 79 ? 0.444 -0.510 -1.315 1.00 94.56 79 VAL A CA 1
ATOM 588 C C . VAL A 1 79 ? 0.262 -2.013 -1.077 1.00 94.56 79 VAL A C 1
ATOM 590 O O . VAL A 1 79 ? -0.073 -2.693 -2.044 1.00 94.56 79 VAL A O 1
ATOM 593 N N . PRO A 1 80 ? 0.431 -2.572 0.140 1.00 93.38 80 PRO A N 1
ATOM 594 C CA . PRO A 1 80 ? 0.174 -3.995 0.373 1.00 93.38 80 PRO A CA 1
ATOM 595 C C . PRO A 1 80 ? -1.244 -4.421 -0.035 1.00 93.38 80 PRO A C 1
ATOM 597 O O . PRO A 1 80 ? -1.407 -5.427 -0.725 1.00 93.38 80 PRO A O 1
ATOM 600 N N . THR A 1 81 ? -2.249 -3.614 0.308 1.00 91.31 81 THR A N 1
ATOM 601 C CA . THR A 1 81 ? -3.652 -3.869 -0.036 1.00 91.31 81 THR A CA 1
ATOM 602 C C . THR A 1 81 ? -3.897 -3.759 -1.540 1.00 91.31 81 THR A C 1
ATOM 604 O O . THR A 1 81 ? -4.559 -4.619 -2.115 1.00 91.31 81 THR A O 1
ATOM 607 N N . LEU A 1 82 ? -3.293 -2.771 -2.210 1.00 92.75 82 LEU A N 1
ATOM 608 C CA . LEU A 1 82 ? -3.364 -2.634 -3.671 1.00 92.75 82 LEU A CA 1
ATOM 609 C C . LEU A 1 82 ? -2.749 -3.833 -4.401 1.00 92.75 82 LEU A C 1
ATOM 611 O O . LEU A 1 82 ? -3.299 -4.291 -5.400 1.00 92.75 82 LEU A O 1
ATOM 615 N N . LEU A 1 83 ? -1.630 -4.359 -3.897 1.00 93.12 83 LEU A N 1
ATOM 616 C CA . LEU A 1 83 ? -1.002 -5.559 -4.450 1.00 93.12 83 LEU A CA 1
ATOM 617 C C . LEU A 1 83 ? -1.903 -6.785 -4.286 1.00 93.12 83 LEU A C 1
ATOM 619 O O . LEU A 1 83 ? -2.079 -7.527 -5.248 1.00 93.12 83 LEU A O 1
ATOM 623 N N . GLY A 1 84 ? -2.495 -6.974 -3.102 1.00 91.25 84 GLY A N 1
ATOM 624 C CA . GLY A 1 84 ? -3.433 -8.071 -2.846 1.00 91.25 84 GLY A CA 1
ATOM 625 C C . GLY A 1 84 ? -4.698 -7.995 -3.708 1.00 91.25 84 GLY A C 1
ATOM 626 O O . GLY A 1 84 ? -5.183 -9.018 -4.178 1.00 91.25 84 GLY A O 1
ATOM 627 N N . ALA A 1 85 ? -5.191 -6.783 -3.973 1.00 91.12 85 ALA A N 1
ATOM 628 C CA . ALA A 1 85 ? -6.349 -6.533 -4.832 1.00 91.12 85 ALA A CA 1
ATOM 629 C C . ALA A 1 85 ? -6.021 -6.501 -6.336 1.00 91.12 85 ALA A C 1
ATOM 631 O O . ALA A 1 85 ? -6.907 -6.252 -7.150 1.00 91.12 85 ALA A O 1
ATOM 632 N N . HIS A 1 86 ? -4.756 -6.698 -6.721 1.00 91.44 86 HIS A N 1
ATOM 633 C CA . HIS A 1 86 ? -4.281 -6.517 -8.092 1.00 91.44 86 HIS A CA 1
ATOM 634 C C . HIS A 1 86 ? -4.649 -5.145 -8.720 1.00 91.44 86 HIS A C 1
ATOM 636 O O . HIS A 1 86 ? -4.841 -5.021 -9.930 1.00 91.44 86 HIS A O 1
ATOM 642 N N . ALA A 1 87 ? -4.716 -4.087 -7.908 1.00 92.06 87 ALA A N 1
ATOM 643 C CA . ALA A 1 87 ? -5.173 -2.761 -8.319 1.00 92.06 87 ALA A CA 1
ATOM 644 C C . ALA A 1 87 ? -4.051 -1.934 -8.980 1.00 92.06 87 ALA A C 1
ATOM 646 O O . ALA A 1 87 ? -3.205 -1.339 -8.307 1.00 92.06 87 ALA A O 1
ATOM 647 N N . LEU A 1 88 ? -4.061 -1.875 -10.315 1.00 93.62 88 LEU A N 1
ATOM 648 C CA . LEU A 1 88 ? -3.040 -1.190 -11.118 1.00 93.62 88 LEU A CA 1
ATOM 649 C C . LEU A 1 88 ? -3.213 0.336 -11.171 1.00 93.62 88 LEU A C 1
ATOM 651 O O . LEU A 1 88 ? -2.231 1.070 -11.056 1.00 93.62 88 LEU A O 1
ATOM 655 N N . GLU A 1 89 ? -4.445 0.818 -11.346 1.00 93.25 89 GLU A N 1
ATOM 656 C CA . GLU A 1 89 ? -4.720 2.225 -11.682 1.00 93.25 89 GLU A CA 1
ATOM 657 C C . GLU A 1 89 ? -4.209 3.247 -10.644 1.00 93.25 89 GLU A C 1
ATOM 659 O O . GLU A 1 89 ? -3.544 4.209 -11.048 1.00 93.25 89 GLU A O 1
ATOM 664 N N . PRO A 1 90 ? -4.372 3.043 -9.318 1.00 92.25 90 PRO A N 1
ATOM 665 C CA . PRO A 1 90 ? -3.824 3.977 -8.330 1.00 92.25 90 PRO A CA 1
ATOM 666 C C . PRO A 1 90 ? -2.295 4.104 -8.407 1.00 92.25 90 PRO A C 1
ATOM 668 O O . PRO A 1 90 ? -1.744 5.193 -8.251 1.00 92.25 90 PRO A O 1
ATOM 671 N N . LEU A 1 91 ? -1.597 2.998 -8.694 1.00 94.25 91 LEU A N 1
ATOM 672 C CA . LEU A 1 91 ? -0.138 2.972 -8.823 1.00 94.25 91 LEU A CA 1
ATOM 673 C C . LEU A 1 91 ? 0.335 3.581 -10.148 1.00 94.25 91 LEU A C 1
ATOM 675 O O . LEU A 1 91 ? 1.368 4.248 -10.183 1.00 94.25 91 LEU A O 1
ATOM 679 N N . LYS A 1 92 ? -0.424 3.380 -11.228 1.00 94.44 92 LYS A N 1
ATOM 680 C CA . LYS A 1 92 ? -0.147 3.954 -12.549 1.00 94.44 92 LYS A CA 1
ATOM 681 C C . LYS A 1 92 ? -0.166 5.480 -12.523 1.00 94.44 92 LYS A C 1
ATOM 683 O O . LYS A 1 92 ? 0.766 6.092 -13.033 1.00 94.44 92 LYS A O 1
ATOM 688 N N . SER A 1 93 ? -1.154 6.089 -11.864 1.00 91.62 93 SER A N 1
ATOM 689 C CA . SER A 1 93 ? -1.229 7.552 -11.729 1.00 91.62 93 SER A CA 1
ATOM 690 C C . SER A 1 93 ? 0.045 8.149 -11.103 1.00 91.62 93 SER A C 1
ATOM 692 O O . SER A 1 93 ? 0.597 9.126 -11.611 1.00 91.62 93 SER A O 1
ATOM 694 N N . LEU A 1 94 ? 0.582 7.514 -10.055 1.00 93.25 94 LEU A N 1
ATOM 695 C CA . LEU A 1 94 ? 1.831 7.947 -9.410 1.00 93.25 94 LEU A CA 1
ATOM 696 C C . LEU A 1 94 ? 3.068 7.666 -10.253 1.00 93.25 94 LEU A C 1
ATOM 698 O O . LEU A 1 94 ? 4.039 8.405 -10.167 1.00 93.25 94 LEU A O 1
ATOM 702 N N . ALA A 1 95 ? 3.060 6.584 -11.028 1.00 93.44 95 ALA A N 1
ATOM 703 C CA . ALA A 1 95 ? 4.190 6.180 -11.854 1.00 93.44 95 ALA A CA 1
ATOM 704 C C . ALA A 1 95 ? 4.476 7.158 -13.004 1.00 93.44 95 ALA A C 1
ATOM 706 O O . ALA A 1 95 ? 5.606 7.182 -13.493 1.00 93.44 95 ALA A O 1
ATOM 707 N N . THR A 1 96 ? 3.483 7.944 -13.425 1.00 90.50 96 THR A N 1
ATOM 708 C CA . THR A 1 96 ? 3.599 8.892 -14.542 1.00 90.50 96 THR A CA 1
ATOM 709 C C . THR A 1 96 ? 3.909 10.309 -14.064 1.00 90.50 96 THR A C 1
ATOM 711 O O . THR A 1 96 ? 4.867 10.917 -14.534 1.00 90.50 96 THR A O 1
ATOM 714 N N . ASP A 1 97 ? 3.140 10.822 -13.102 1.00 86.50 97 ASP A N 1
ATOM 715 C CA . ASP A 1 97 ? 3.069 12.260 -12.806 1.00 86.50 97 ASP A CA 1
ATOM 716 C C . ASP A 1 97 ? 3.321 12.564 -11.315 1.00 86.50 97 ASP A C 1
ATOM 718 O O . ASP A 1 97 ? 2.573 13.267 -10.635 1.00 86.50 97 ASP A O 1
ATOM 722 N N . ALA A 1 98 ? 4.366 11.955 -10.756 1.00 91.38 98 ALA A N 1
ATOM 723 C CA . ALA A 1 98 ? 4.826 12.236 -9.399 1.00 91.38 98 ALA A CA 1
ATOM 724 C C . ALA A 1 98 ? 6.305 12.636 -9.376 1.00 91.38 98 ALA A C 1
ATOM 726 O O . ALA A 1 98 ? 7.032 12.511 -10.364 1.00 91.38 98 ALA A O 1
ATOM 727 N N . LYS A 1 99 ? 6.765 13.088 -8.205 1.00 92.56 99 LYS A N 1
ATOM 728 C CA . LYS A 1 99 ? 8.186 13.358 -7.953 1.00 92.56 99 LYS A CA 1
ATOM 729 C C . LYS A 1 99 ? 9.026 12.084 -8.160 1.00 92.56 99 LYS A C 1
ATOM 731 O O . LYS A 1 99 ? 8.504 10.987 -7.927 1.00 92.56 99 LYS A O 1
ATOM 736 N N . PRO A 1 100 ? 10.303 12.201 -8.570 1.00 92.50 100 PRO A N 1
ATOM 737 C CA . PRO A 1 100 ? 11.160 11.062 -8.904 1.00 92.50 100 PRO A CA 1
ATOM 738 C C . PRO A 1 100 ? 11.129 9.911 -7.891 1.00 92.50 100 PRO A C 1
ATOM 740 O O . PRO A 1 100 ? 10.995 8.756 -8.292 1.00 92.50 100 PRO A O 1
ATOM 743 N N . GLU A 1 101 ? 11.189 10.212 -6.596 1.00 91.69 101 GLU A N 1
ATOM 744 C CA . GLU A 1 101 ? 11.208 9.231 -5.506 1.00 91.69 101 GLU A CA 1
ATOM 745 C C . GLU A 1 101 ? 9.878 8.470 -5.430 1.00 91.69 101 GLU A C 1
ATOM 747 O O . GLU A 1 101 ? 9.842 7.241 -5.373 1.00 91.69 101 GLU A O 1
ATOM 752 N N . THR A 1 102 ? 8.762 9.196 -5.525 1.00 94.31 102 THR A N 1
ATOM 753 C CA . THR A 1 102 ? 7.416 8.612 -5.531 1.00 94.31 102 THR A CA 1
ATOM 754 C C . THR A 1 102 ? 7.178 7.750 -6.772 1.00 94.31 102 THR A C 1
ATOM 756 O O . THR A 1 102 ? 6.566 6.686 -6.661 1.00 94.31 102 THR A O 1
ATOM 759 N N . ARG A 1 103 ? 7.703 8.142 -7.944 1.00 94.94 103 ARG A N 1
ATOM 760 C CA . ARG A 1 103 ? 7.636 7.295 -9.149 1.00 94.94 103 ARG A CA 1
ATOM 761 C C . ARG A 1 103 ? 8.417 6.003 -8.974 1.00 94.94 103 ARG A C 1
ATOM 763 O O . ARG A 1 103 ? 7.927 4.951 -9.369 1.00 94.94 103 ARG A O 1
ATOM 770 N N . GLN A 1 104 ? 9.606 6.055 -8.372 1.00 94.88 104 GLN A N 1
ATOM 771 C CA . GLN A 1 104 ? 10.401 4.851 -8.113 1.00 94.88 104 GLN A CA 1
ATOM 772 C C . GLN A 1 104 ? 9.664 3.870 -7.196 1.00 94.88 104 GLN A C 1
ATOM 774 O O . GLN A 1 104 ? 9.637 2.672 -7.490 1.00 94.88 104 GLN A O 1
ATOM 779 N N . ASP A 1 105 ? 9.012 4.368 -6.144 1.00 94.75 105 ASP A N 1
ATOM 780 C CA . ASP A 1 105 ? 8.181 3.546 -5.260 1.00 94.75 105 ASP A CA 1
ATOM 781 C C . ASP A 1 105 ? 6.989 2.932 -6.006 1.00 94.75 105 ASP A C 1
ATOM 783 O O . ASP A 1 105 ? 6.723 1.731 -5.878 1.00 94.75 105 ASP A O 1
ATOM 787 N N . ALA A 1 106 ? 6.303 3.730 -6.832 1.00 95.88 106 ALA A N 1
ATOM 788 C CA . ALA A 1 106 ? 5.197 3.265 -7.663 1.00 95.88 106 ALA A CA 1
ATOM 789 C C . ALA A 1 106 ? 5.657 2.191 -8.661 1.00 95.88 106 ALA A C 1
ATOM 791 O O . ALA A 1 106 ? 5.035 1.135 -8.768 1.00 95.88 106 ALA A O 1
ATOM 792 N N . TRP A 1 107 ? 6.799 2.382 -9.325 1.00 97.44 107 TRP A N 1
ATOM 793 C CA . TRP A 1 107 ? 7.384 1.380 -10.214 1.00 97.44 107 TRP A CA 1
ATOM 794 C C . TRP A 1 107 ? 7.794 0.113 -9.465 1.00 97.44 107 TRP A C 1
ATOM 796 O O . TRP A 1 107 ? 7.583 -0.995 -9.956 1.00 97.44 107 TRP A O 1
ATOM 806 N N . ALA A 1 108 ? 8.349 0.231 -8.259 1.00 96.62 108 ALA A N 1
ATOM 807 C CA . ALA A 1 108 ? 8.667 -0.924 -7.429 1.00 96.62 108 ALA A CA 1
ATOM 808 C C . ALA A 1 108 ? 7.408 -1.707 -7.019 1.00 96.62 108 ALA A C 1
ATOM 810 O O . ALA A 1 108 ? 7.468 -2.936 -6.927 1.00 96.62 108 ALA A O 1
ATOM 811 N N . ALA A 1 109 ? 6.287 -1.023 -6.775 1.00 96.25 109 ALA A N 1
ATOM 812 C CA . ALA A 1 109 ? 4.990 -1.644 -6.521 1.00 96.25 109 ALA A CA 1
ATOM 813 C C . ALA A 1 109 ? 4.420 -2.309 -7.785 1.00 96.25 109 ALA A C 1
ATOM 815 O O . ALA A 1 109 ? 4.119 -3.495 -7.744 1.00 96.25 109 ALA A O 1
ATOM 816 N N . LEU A 1 110 ? 4.389 -1.622 -8.931 1.00 97.19 110 LEU A N 1
ATOM 817 C CA . LEU A 1 110 ? 3.952 -2.187 -10.219 1.00 97.19 110 LEU A CA 1
ATOM 818 C C . LEU A 1 110 ? 4.793 -3.404 -10.637 1.00 97.19 110 LEU A C 1
ATOM 820 O O . LEU A 1 110 ? 4.272 -4.402 -11.126 1.00 97.19 110 LEU A O 1
ATOM 824 N N . GLY A 1 111 ? 6.101 -3.373 -10.371 1.00 97.12 111 GLY A N 1
ATOM 825 C CA . GLY A 1 111 ? 6.990 -4.512 -10.591 1.00 97.12 111 GLY A CA 1
ATOM 826 C C . GLY A 1 111 ? 6.656 -5.737 -9.729 1.00 97.12 111 GLY A C 1
ATOM 827 O O . GLY A 1 111 ? 6.936 -6.858 -10.149 1.00 97.12 111 GLY A O 1
ATOM 828 N N . ARG A 1 112 ? 6.089 -5.533 -8.529 1.00 95.69 112 ARG A N 1
ATOM 829 C CA . ARG A 1 112 ? 5.604 -6.598 -7.630 1.00 95.69 112 ARG A CA 1
ATOM 830 C C . ARG A 1 112 ? 4.207 -7.076 -8.015 1.00 95.69 112 ARG A C 1
ATOM 832 O O . ARG A 1 112 ? 3.974 -8.278 -7.982 1.00 95.69 112 ARG A O 1
ATOM 839 N N . LEU A 1 113 ? 3.330 -6.144 -8.392 1.00 94.75 113 LEU A N 1
ATOM 840 C CA . LEU A 1 113 ? 1.988 -6.406 -8.913 1.00 94.75 113 LEU A CA 1
ATOM 841 C C . LEU A 1 113 ? 2.059 -7.354 -10.117 1.00 94.75 113 LEU A C 1
ATOM 843 O O . LEU A 1 113 ? 1.335 -8.344 -10.185 1.00 94.75 113 LEU A O 1
ATOM 847 N N . GLY A 1 114 ? 2.995 -7.072 -11.027 1.00 93.00 114 GLY A N 1
ATOM 848 C CA . GLY A 1 114 ? 3.195 -7.849 -12.239 1.00 93.00 114 GLY A CA 1
ATOM 849 C C . GLY A 1 114 ? 2.061 -7.692 -13.246 1.00 93.00 114 GLY A C 1
ATOM 850 O O . GLY A 1 114 ? 1.234 -6.790 -13.144 1.00 93.00 114 GLY A O 1
ATOM 851 N N . GLY A 1 115 ? 2.065 -8.571 -14.247 1.00 92.62 115 GLY A N 1
ATOM 852 C CA . GLY A 1 115 ? 1.134 -8.515 -15.372 1.00 92.62 115 GLY A CA 1
ATOM 853 C C . GLY A 1 115 ? 1.700 -7.761 -16.574 1.00 92.62 115 GLY A C 1
ATOM 854 O O . GLY A 1 115 ? 2.667 -6.999 -16.463 1.00 92.62 115 GLY A O 1
ATOM 855 N N . ASP A 1 116 ? 1.105 -8.019 -17.736 1.00 93.44 116 ASP A N 1
ATOM 856 C CA . ASP A 1 116 ? 1.579 -7.475 -19.009 1.00 93.44 116 ASP A CA 1
ATOM 857 C C . ASP A 1 116 ? 1.394 -5.950 -19.075 1.00 93.44 116 ASP A C 1
ATOM 859 O O . ASP A 1 116 ? 2.301 -5.252 -19.525 1.00 93.44 116 ASP A O 1
ATOM 863 N N . ASP A 1 117 ? 0.308 -5.412 -18.508 1.00 94.25 117 ASP A N 1
ATOM 864 C CA . ASP A 1 117 ? 0.058 -3.964 -18.448 1.00 94.25 117 ASP A CA 1
ATOM 865 C C . ASP A 1 117 ? 1.114 -3.223 -17.619 1.00 94.25 117 ASP A C 1
ATOM 867 O O . ASP A 1 117 ? 1.681 -2.218 -18.059 1.00 94.25 117 ASP A O 1
ATOM 871 N N . ALA A 1 118 ? 1.447 -3.748 -16.434 1.00 95.75 118 ALA A N 1
ATOM 872 C CA . ALA A 1 118 ? 2.514 -3.193 -15.607 1.00 95.75 118 ALA A CA 1
ATOM 873 C C . ALA A 1 118 ? 3.872 -3.307 -16.315 1.00 95.75 118 ALA A C 1
ATOM 875 O O . ALA A 1 118 ? 4.666 -2.366 -16.294 1.00 95.75 118 ALA A O 1
ATOM 876 N N . ALA A 1 119 ? 4.147 -4.440 -16.973 1.00 96.38 119 ALA A N 1
ATOM 877 C CA . ALA A 1 119 ? 5.382 -4.631 -17.722 1.00 96.38 119 ALA A CA 1
ATOM 878 C C . ALA A 1 119 ? 5.509 -3.638 -18.888 1.00 96.38 119 ALA A C 1
ATOM 880 O O . ALA A 1 119 ? 6.593 -3.075 -19.064 1.00 96.38 119 ALA A O 1
ATOM 881 N N . LYS A 1 120 ? 4.430 -3.392 -19.639 1.00 96.62 120 LYS A N 1
ATOM 882 C CA . LYS A 1 120 ? 4.391 -2.434 -20.750 1.00 96.62 120 LYS A CA 1
ATOM 883 C C . LYS A 1 120 ? 4.660 -1.007 -20.270 1.00 96.62 120 LYS A C 1
ATOM 885 O O . LYS A 1 120 ? 5.584 -0.372 -20.771 1.00 96.62 120 LYS A O 1
ATOM 890 N N . LEU A 1 121 ? 3.948 -0.550 -19.239 1.00 96.44 121 LEU A N 1
ATOM 891 C CA . LEU A 1 121 ? 4.146 0.786 -18.663 1.00 96.44 121 LEU A CA 1
ATOM 892 C C . LEU A 1 121 ? 5.590 0.991 -18.184 1.00 96.44 121 LEU A C 1
ATOM 894 O O . LEU A 1 121 ? 6.221 2.008 -18.466 1.00 96.44 121 LEU A O 1
ATOM 898 N N . LEU A 1 122 ? 6.142 0.007 -17.469 1.00 97.94 122 LEU A N 1
ATOM 899 C CA . LEU A 1 122 ? 7.508 0.082 -16.945 1.00 97.94 122 LEU A CA 1
ATOM 900 C C . LEU A 1 122 ? 8.566 0.044 -18.053 1.00 97.94 122 LEU A C 1
ATOM 902 O O . LEU A 1 122 ? 9.642 0.616 -17.884 1.00 97.94 122 LEU A O 1
ATOM 906 N N . HIS A 1 123 ? 8.276 -0.622 -19.173 1.00 98.00 123 HIS A N 1
ATOM 907 C CA . HIS A 1 123 ? 9.133 -0.607 -20.352 1.00 98.00 123 HIS A CA 1
ATOM 908 C C . HIS A 1 123 ? 9.161 0.787 -20.984 1.00 98.00 123 HIS A C 1
ATOM 910 O O . HIS A 1 123 ? 10.239 1.338 -21.177 1.00 98.00 123 HIS A O 1
ATOM 916 N N . GLU A 1 124 ? 7.998 1.391 -21.236 1.00 97.12 124 GLU A N 1
ATOM 917 C CA . GLU A 1 124 ? 7.898 2.755 -21.777 1.00 97.1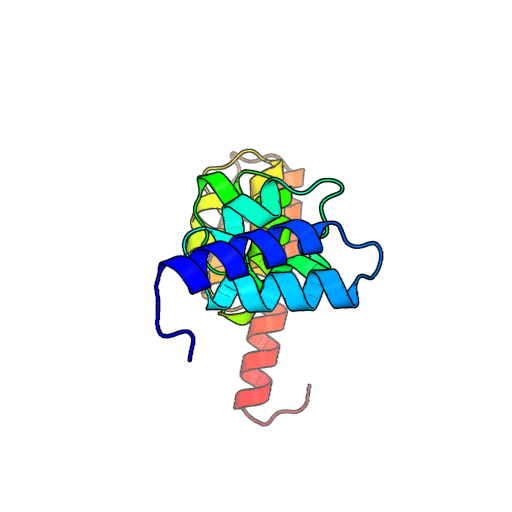2 124 GLU A CA 1
ATOM 918 C C . GLU A 1 124 ? 8.669 3.757 -20.900 1.00 97.12 124 GLU A C 1
ATOM 920 O O . GLU A 1 124 ? 9.528 4.486 -21.396 1.00 97.12 124 GLU A O 1
ATOM 925 N N . ALA A 1 125 ? 8.484 3.696 -19.577 1.00 96.50 125 ALA A N 1
ATOM 926 C CA . ALA A 1 125 ? 9.241 4.517 -18.633 1.00 96.50 125 ALA A CA 1
ATOM 927 C C . ALA A 1 125 ? 10.761 4.250 -18.687 1.00 96.50 125 ALA A C 1
ATOM 929 O O . ALA A 1 125 ? 11.564 5.178 -18.608 1.00 96.50 125 ALA A O 1
ATOM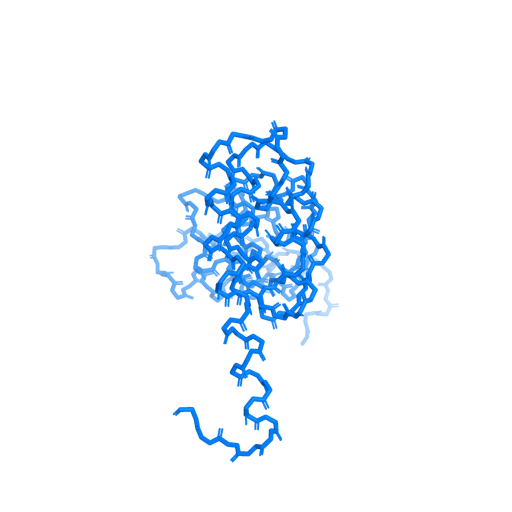 930 N N . ALA A 1 126 ? 11.197 2.999 -18.851 1.00 97.31 126 ALA A N 1
ATOM 931 C CA . ALA A 1 126 ? 12.621 2.665 -18.923 1.00 97.31 126 ALA A CA 1
ATOM 932 C C . ALA A 1 126 ? 13.334 3.260 -20.150 1.00 97.31 126 ALA A C 1
ATOM 934 O O . ALA A 1 126 ? 14.554 3.429 -20.109 1.00 97.31 126 ALA A O 1
ATOM 935 N N . PHE A 1 127 ? 12.598 3.598 -21.211 1.00 97.06 127 PHE A N 1
ATOM 936 C CA . PHE A 1 127 ? 13.140 4.168 -22.448 1.00 97.06 127 PHE A CA 1
ATOM 937 C C . PHE A 1 127 ? 12.810 5.651 -22.653 1.00 97.06 127 PHE A C 1
ATOM 939 O O . PHE A 1 127 ? 13.276 6.247 -23.625 1.00 97.06 127 PHE A O 1
ATOM 946 N N . ASP A 1 128 ? 12.088 6.274 -21.724 1.00 95.62 128 ASP A N 1
ATOM 947 C CA . ASP A 1 128 ? 11.824 7.709 -21.755 1.00 95.62 128 ASP A CA 1
ATOM 948 C C . ASP A 1 128 ? 13.116 8.514 -21.526 1.00 95.62 128 ASP A C 1
ATOM 950 O O . ASP A 1 128 ? 13.660 8.606 -20.418 1.00 95.62 128 ASP A O 1
ATOM 954 N N . LYS A 1 129 ? 13.615 9.108 -22.615 1.00 94.25 129 LYS A N 1
ATOM 955 C CA . LYS A 1 129 ? 14.863 9.879 -22.655 1.00 94.25 129 LYS A CA 1
ATOM 956 C C . LYS A 1 129 ? 14.793 11.185 -21.863 1.00 94.25 129 LYS A C 1
ATOM 958 O O . LYS A 1 129 ? 15.853 11.702 -21.523 1.00 94.25 129 LYS A O 1
ATOM 963 N N . SER A 1 130 ? 13.596 11.689 -21.548 1.00 93.06 130 SER A N 1
ATOM 964 C CA . SER A 1 130 ? 13.424 12.883 -20.709 1.00 93.06 130 SER A CA 1
ATOM 965 C C . SER A 1 130 ? 13.796 12.625 -19.244 1.00 93.06 130 SER A C 1
ATOM 967 O O . SER A 1 130 ? 14.129 13.547 -18.501 1.00 93.06 130 SER A O 1
ATOM 969 N N . GLN A 1 131 ? 13.787 11.357 -18.819 1.00 91.88 131 GLN A N 1
ATOM 970 C CA . GLN A 1 131 ? 14.106 10.967 -17.452 1.00 91.88 131 GLN A CA 1
ATOM 971 C C . GLN A 1 131 ? 15.611 10.833 -17.227 1.00 91.88 131 GLN A C 1
ATOM 973 O O . GLN A 1 131 ? 16.392 10.590 -18.146 1.00 91.88 131 GLN A O 1
ATOM 978 N N . THR A 1 132 ? 16.032 10.893 -15.964 1.00 94.94 132 THR A N 1
ATOM 979 C CA . THR A 1 132 ? 17.424 10.618 -15.599 1.00 94.94 132 THR A CA 1
ATOM 980 C C . THR A 1 132 ? 17.789 9.150 -15.842 1.00 94.94 132 THR A C 1
ATOM 982 O O . THR A 1 132 ? 16.937 8.256 -15.850 1.00 94.94 132 THR A O 1
ATOM 985 N N . VAL A 1 133 ? 19.088 8.878 -16.000 1.00 95.81 133 VAL A N 1
ATOM 986 C CA . VAL A 1 133 ? 19.613 7.510 -16.157 1.00 95.81 133 VAL A CA 1
ATOM 987 C C . VAL A 1 133 ? 19.182 6.611 -14.994 1.00 95.81 133 VAL A C 1
ATOM 989 O O . VAL A 1 133 ? 18.790 5.466 -15.216 1.00 95.81 133 VAL A O 1
ATOM 992 N N . GLU A 1 134 ? 19.214 7.120 -13.761 1.00 95.19 134 GLU A N 1
ATOM 993 C CA . GLU A 1 134 ? 18.850 6.340 -12.574 1.00 95.19 134 GLU A CA 1
ATOM 994 C C . GLU A 1 134 ? 17.365 5.974 -12.541 1.00 95.19 134 GLU A C 1
ATOM 996 O O . GLU A 1 134 ? 17.017 4.833 -12.228 1.00 95.19 134 GLU A O 1
ATOM 1001 N N . LEU A 1 135 ? 16.491 6.887 -12.972 1.00 94.56 135 LEU A N 1
ATOM 1002 C CA . LEU A 1 135 ? 15.067 6.603 -13.116 1.00 94.56 135 LEU A CA 1
ATOM 1003 C C . LEU A 1 135 ? 14.808 5.546 -14.194 1.00 94.56 135 LEU A C 1
ATOM 1005 O O . LEU A 1 135 ? 14.114 4.564 -13.931 1.00 94.56 135 LEU A O 1
ATOM 1009 N N . ARG A 1 136 ? 15.444 5.661 -15.364 1.00 97.12 136 ARG A N 1
ATOM 1010 C CA . ARG A 1 136 ? 15.337 4.636 -16.415 1.00 97.12 136 ARG A CA 1
ATOM 1011 C C . ARG A 1 136 ? 15.803 3.260 -15.932 1.00 97.12 136 ARG A C 1
ATOM 1013 O O . ARG A 1 136 ? 15.126 2.256 -16.158 1.00 97.12 136 ARG A O 1
ATOM 1020 N N . LYS A 1 137 ? 16.920 3.192 -15.196 1.00 97.62 137 LYS A N 1
ATOM 1021 C CA . LYS A 1 137 ? 17.405 1.941 -14.583 1.00 97.62 137 LYS A CA 1
ATOM 1022 C C . LYS A 1 137 ? 16.415 1.388 -13.552 1.00 97.62 137 LYS A C 1
ATOM 1024 O O . LYS A 1 137 ? 16.234 0.170 -13.480 1.00 97.62 137 LYS A O 1
ATOM 1029 N N . ALA A 1 138 ? 15.799 2.239 -12.731 1.00 97.19 138 ALA A N 1
ATOM 1030 C CA . ALA A 1 138 ? 14.791 1.823 -11.755 1.00 97.19 138 ALA A CA 1
ATOM 1031 C C . ALA A 1 138 ? 13.557 1.215 -12.444 1.00 97.19 138 ALA A C 1
ATOM 1033 O O . ALA A 1 138 ? 13.165 0.093 -12.105 1.00 97.19 138 ALA A O 1
ATOM 1034 N N . ALA A 1 139 ? 13.026 1.895 -13.465 1.00 97.50 139 ALA A N 1
ATOM 1035 C CA . ALA A 1 139 ? 11.928 1.405 -14.295 1.00 97.50 139 ALA A CA 1
ATOM 1036 C C . ALA A 1 139 ? 12.281 0.073 -14.979 1.00 97.50 139 ALA A C 1
ATOM 1038 O O . ALA A 1 139 ? 11.514 -0.883 -14.895 1.00 97.50 139 ALA A O 1
ATOM 1039 N N . TRP A 1 140 ? 13.492 -0.065 -15.533 1.00 98.06 140 TRP A N 1
ATOM 1040 C CA . TRP A 1 140 ? 13.952 -1.318 -16.146 1.00 98.06 140 TRP A CA 1
ATOM 1041 C C . TRP A 1 140 ? 14.014 -2.491 -15.154 1.00 98.06 140 TRP A C 1
ATOM 1043 O O . TRP A 1 140 ? 13.586 -3.610 -15.453 1.00 98.06 140 TRP A O 1
ATOM 1053 N N . ARG A 1 141 ? 14.533 -2.266 -13.938 1.00 98.06 141 ARG A N 1
ATOM 1054 C CA . ARG A 1 141 ? 14.554 -3.303 -12.888 1.00 98.06 141 ARG A CA 1
ATOM 1055 C C . ARG A 1 141 ? 13.139 -3.730 -12.505 1.00 98.06 141 ARG A C 1
ATOM 1057 O O . ARG A 1 141 ? 12.900 -4.923 -12.313 1.00 98.06 141 ARG A O 1
ATOM 1064 N N . ALA A 1 142 ? 12.217 -2.777 -12.402 1.00 97.69 142 ALA A N 1
ATOM 1065 C CA . ALA A 1 142 ? 10.814 -3.052 -12.139 1.00 97.69 142 ALA A CA 1
ATOM 1066 C C . ALA A 1 142 ? 10.148 -3.815 -13.296 1.00 97.69 142 ALA A C 1
ATOM 1068 O O . ALA A 1 142 ? 9.488 -4.819 -13.036 1.00 97.69 142 ALA A O 1
ATOM 1069 N N . HIS A 1 143 ? 10.393 -3.422 -14.551 1.00 97.94 143 HIS A N 1
ATOM 1070 C CA . HIS A 1 143 ? 9.906 -4.110 -15.750 1.00 97.94 143 HIS A CA 1
ATOM 1071 C C . HIS A 1 143 ? 10.304 -5.591 -15.742 1.00 97.94 143 HIS A C 1
ATOM 1073 O O . HIS A 1 143 ? 9.454 -6.470 -15.880 1.00 97.94 143 HIS A O 1
ATOM 1079 N N . LYS A 1 144 ? 11.584 -5.893 -15.478 1.00 97.50 144 LYS A N 1
ATOM 1080 C CA . LYS A 1 144 ? 12.060 -7.284 -15.388 1.00 97.50 144 LYS A CA 1
ATOM 1081 C C . LYS A 1 144 ? 11.321 -8.093 -14.320 1.00 97.50 144 LYS A C 1
ATOM 1083 O O . LYS A 1 144 ? 11.071 -9.280 -14.528 1.00 97.50 144 LYS A O 1
ATOM 1088 N N . ARG A 1 145 ? 10.973 -7.479 -13.181 1.00 96.56 145 ARG A N 1
ATOM 1089 C CA . ARG A 1 145 ? 10.175 -8.138 -12.133 1.00 96.56 145 ARG A CA 1
ATOM 1090 C C . ARG A 1 145 ? 8.744 -8.398 -12.597 1.00 96.56 145 ARG A C 1
ATOM 1092 O O . ARG A 1 145 ? 8.294 -9.536 -12.468 1.00 96.56 145 ARG A O 1
ATOM 1099 N N . ALA A 1 146 ? 8.093 -7.402 -13.200 1.00 96.19 146 ALA A N 1
ATOM 1100 C CA . ALA A 1 146 ? 6.735 -7.545 -13.717 1.00 96.19 146 ALA A CA 1
ATOM 1101 C C . ALA A 1 146 ? 6.646 -8.645 -14.784 1.00 96.19 146 ALA A C 1
ATOM 1103 O O . ALA A 1 146 ? 5.794 -9.526 -14.692 1.00 96.19 146 ALA A O 1
ATOM 1104 N N . ARG A 1 147 ? 7.597 -8.666 -15.727 1.00 95.81 147 ARG A N 1
ATOM 1105 C CA . ARG A 1 147 ? 7.682 -9.683 -16.783 1.00 95.81 147 ARG A CA 1
ATOM 1106 C C . ARG A 1 147 ? 7.832 -11.094 -16.212 1.00 95.81 147 ARG A C 1
ATOM 1108 O O . ARG A 1 147 ? 7.082 -11.984 -16.586 1.00 95.81 147 ARG A O 1
ATOM 1115 N N . ARG A 1 148 ? 8.743 -11.291 -15.249 1.00 93.94 148 ARG A N 1
ATOM 1116 C CA . ARG A 1 148 ? 8.922 -12.590 -14.567 1.00 93.94 148 ARG A CA 1
ATOM 1117 C C . ARG A 1 148 ? 7.673 -13.028 -13.805 1.00 93.94 148 ARG A C 1
ATOM 1119 O O . ARG A 1 148 ? 7.464 -14.221 -13.617 1.00 93.94 148 ARG A O 1
ATOM 1126 N N . ALA A 1 149 ? 6.899 -12.091 -13.261 1.00 90.50 149 ALA A N 1
ATOM 1127 C CA . ALA A 1 149 ? 5.640 -12.407 -12.590 1.00 90.50 149 ALA A CA 1
ATOM 1128 C C . ALA A 1 149 ? 4.562 -12.829 -13.603 1.00 90.50 149 ALA A C 1
ATOM 1130 O O . ALA A 1 149 ? 3.878 -13.823 -13.368 1.00 90.50 149 ALA A O 1
ATOM 1131 N N . ALA A 1 150 ? 4.469 -12.138 -14.743 1.00 89.75 150 ALA A N 1
ATOM 1132 C CA . ALA A 1 150 ? 3.560 -12.486 -15.836 1.00 89.75 150 ALA A CA 1
ATOM 1133 C C . ALA A 1 150 ? 3.896 -13.850 -16.466 1.00 89.75 150 ALA A C 1
ATOM 1135 O O . ALA A 1 150 ? 3.005 -14.651 -16.726 1.00 89.75 150 ALA A O 1
ATOM 1136 N N . GLU A 1 151 ? 5.181 -14.145 -16.658 1.00 90.88 151 GLU A N 1
ATOM 1137 C CA . GLU A 1 151 ? 5.676 -15.439 -17.146 1.00 90.88 151 GLU A CA 1
ATOM 1138 C C . GLU A 1 151 ? 5.317 -16.581 -16.183 1.00 90.88 151 GLU A C 1
ATOM 1140 O O . GLU A 1 151 ? 4.662 -17.540 -16.575 1.00 90.88 151 GLU A O 1
ATOM 1145 N N . ARG A 1 152 ? 5.603 -16.431 -14.882 1.00 89.25 152 ARG A N 1
ATOM 1146 C CA . ARG A 1 152 ? 5.190 -17.411 -13.856 1.00 89.25 152 ARG A CA 1
ATOM 1147 C C . ARG A 1 152 ? 3.674 -17.589 -13.767 1.00 89.25 152 ARG A C 1
ATOM 1149 O O . ARG A 1 152 ? 3.194 -18.658 -13.398 1.00 89.25 152 ARG A O 1
ATOM 1156 N N . ALA A 1 153 ? 2.897 -16.542 -14.033 1.00 86.44 153 ALA A N 1
ATOM 1157 C CA . ALA A 1 153 ? 1.442 -16.643 -14.076 1.00 86.44 153 ALA A CA 1
ATOM 1158 C C . ALA A 1 153 ? 0.957 -17.436 -15.302 1.00 86.44 153 ALA A C 1
ATOM 1160 O O . ALA A 1 153 ? 0.035 -18.233 -15.157 1.00 86.44 153 ALA A O 1
ATOM 1161 N N . ARG A 1 154 ? 1.594 -17.262 -16.469 1.00 87.62 154 ARG A N 1
ATOM 1162 C CA . ARG A 1 154 ? 1.323 -18.047 -17.685 1.00 87.62 154 ARG A CA 1
ATOM 1163 C C . ARG A 1 154 ? 1.687 -19.518 -17.510 1.00 87.62 154 ARG A C 1
ATOM 1165 O O . ARG A 1 154 ? 0.806 -20.358 -17.639 1.00 87.62 154 ARG A O 1
ATOM 1172 N N . ASN A 1 155 ? 2.909 -19.811 -17.067 1.00 88.81 155 ASN A N 1
ATOM 1173 C CA . ASN A 1 155 ? 3.376 -21.189 -16.868 1.00 88.81 155 ASN A CA 1
ATOM 1174 C C . ASN A 1 155 ? 2.465 -21.973 -15.908 1.00 88.81 155 ASN A C 1
ATOM 1176 O O . ASN A 1 155 ? 2.130 -23.125 -16.168 1.00 88.81 155 ASN A O 1
ATOM 1180 N N . ARG A 1 156 ? 1.982 -21.325 -14.834 1.00 86.69 156 ARG A N 1
ATOM 1181 C CA . ARG A 1 156 ? 1.006 -21.930 -13.911 1.00 86.69 156 ARG A CA 1
ATOM 1182 C C . ARG A 1 156 ? -0.342 -22.239 -14.563 1.00 86.69 156 ARG A C 1
ATOM 1184 O O . ARG A 1 156 ? -0.940 -23.249 -14.216 1.00 86.69 156 ARG A O 1
ATOM 1191 N N . LYS A 1 157 ? -0.831 -21.388 -15.470 1.00 81.38 157 LYS A N 1
ATOM 1192 C CA . LYS A 1 157 ? -2.079 -21.642 -16.213 1.00 81.38 157 LYS A CA 1
ATOM 1193 C C . LYS A 1 157 ? -1.919 -22.770 -17.231 1.00 81.38 157 LYS A C 1
ATOM 1195 O O . LYS A 1 157 ? -2.859 -23.521 -17.445 1.00 81.38 157 LYS A O 1
ATOM 1200 N N . GLU A 1 158 ? -0.738 -22.886 -17.825 1.00 81.31 158 GLU A N 1
ATOM 1201 C CA . GLU A 1 158 ? -0.405 -23.896 -18.835 1.00 81.31 158 GLU A CA 1
ATOM 1202 C C . GLU A 1 158 ? 0.021 -25.245 -18.222 1.00 81.31 158 GLU A C 1
ATOM 1204 O O . GLU A 1 158 ? 0.318 -26.185 -18.950 1.00 81.31 158 GLU A O 1
ATOM 1209 N N . GLY A 1 159 ? 0.036 -25.368 -16.887 1.00 73.56 159 GLY A N 1
ATOM 1210 C CA . GLY A 1 159 ? 0.389 -26.609 -16.191 1.00 73.56 159 GLY A CA 1
ATOM 1211 C C . GLY A 1 159 ? 1.876 -26.971 -16.254 1.00 73.56 159 GLY A C 1
ATOM 1212 O O . GLY A 1 159 ? 2.242 -28.088 -15.898 1.00 73.56 159 GLY A O 1
ATOM 1213 N N . ASN A 1 160 ? 2.737 -26.045 -16.681 1.00 64.69 160 ASN A N 1
ATOM 1214 C CA . ASN A 1 160 ? 4.167 -26.293 -16.815 1.00 64.69 160 ASN A CA 1
ATOM 1215 C C . ASN A 1 160 ? 4.884 -25.912 -15.500 1.00 64.69 160 ASN A C 1
ATOM 1217 O O . ASN A 1 160 ? 4.824 -24.739 -15.101 1.00 64.69 160 ASN A O 1
ATOM 1221 N N . PRO A 1 161 ? 5.530 -26.853 -14.780 1.00 56.75 161 PRO A N 1
ATOM 1222 C CA . PRO A 1 161 ? 6.242 -26.523 -13.550 1.00 56.75 161 PRO A CA 1
ATOM 1223 C C . PRO A 1 161 ? 7.416 -25.581 -13.860 1.00 56.75 161 PRO A C 1
ATOM 1225 O O . PRO A 1 161 ? 8.107 -25.741 -14.865 1.00 56.75 161 PRO A O 1
ATOM 1228 N N . SER A 1 162 ? 7.569 -24.546 -13.026 1.00 57.56 162 SER A N 1
ATOM 1229 C CA . SER A 1 162 ? 8.654 -23.550 -13.113 1.00 57.56 162 SER A CA 1
ATOM 1230 C C . SER A 1 162 ? 9.973 -24.075 -12.568 1.00 57.56 162 SER A C 1
ATOM 1232 O O . SER A 1 162 ? 9.915 -24.872 -11.607 1.00 57.56 162 SER A O 1
#

pLDDT: mean 92.04, std 7.64, range [51.47, 98.06]

Secondary structure (DSSP, 8-state):
----HHHHHHHHHHHHHGGG-SSHHHHHHHHHHHHHH-HHHHHHHHHHSSS--HHHHGGGGSS--HHHHHSHHHHHHHHHHHHHTT--HHHHHHHHSS-HHHHHHHHHHHHHH-SHHHHHHHHHHHH-TTS-HHHHHHHHHHHHHHHHHHHHHHHHHTT---